Protein AF-A0A261KPP1-F1 (afdb_monomer_lite)

Radius of gyration: 19.98 Å; chains: 1; bounding box: 56×36×49 Å

Secondary structure (DSSP, 8-state):
-HHHHHHHHHHHHHHHHS--HHHHHHHHHHHHHSS-HHHHHHHHHHHHT--EEESSHHHHHHHHHHHHHHHHTT-SSGGGPPPPPP-TTTEEES-TTT-S----HHHHHTT--

Foldseek 3Di:
DVVQLVVVVVVLVCLVVDDDPVSVVVVVVCVVVAVDPSLVSLLCCLAPPAAEEEQDPVVLVVVLVVSQCVSVVRDPDPVRDDDDDDCDRRRDYDDPVVPPDPDPPVVVVVVVD

Sequence (113 aa):
MKSLISIYTAVIGTIKLNGDRRLKKWLKEKESSHPSLAYFVKKRIITDNLFGVDIMEEATEIAKLRLFLALVSSAQSEAELEPLPNIDFNIMMGNSLIGLIRVNEESFENVGE

Structure (mmCIF, N/CA/C/O backbone):
data_AF-A0A261KPP1-F1
#
_entry.id   AF-A0A261KPP1-F1
#
loop_
_atom_site.group_PDB
_atom_site.id
_atom_site.type_symbol
_atom_site.label_atom_id
_atom_site.label_alt_id
_atom_site.label_comp_id
_atom_site.label_asym_id
_atom_site.label_entity_id
_atom_site.label_seq_id
_atom_site.pdbx_PDB_ins_code
_atom_site.Cartn_x
_atom_site.Cartn_y
_atom_site.Cartn_z
_atom_site.occupancy
_atom_site.B_iso_or_equiv
_atom_site.auth_seq_id
_atom_site.auth_comp_id
_atom_site.auth_asym_id
_atom_site.auth_atom_id
_atom_site.pdbx_PDB_model_num
ATOM 1 N N . MET A 1 1 ? -2.658 2.777 -7.332 1.00 85.50 1 MET A N 1
ATOM 2 C CA . MET A 1 1 ? -2.915 3.234 -5.941 1.00 85.50 1 MET A CA 1
ATOM 3 C C . MET A 1 1 ? -4.361 3.682 -5.689 1.00 85.50 1 MET A C 1
ATOM 5 O O . MET A 1 1 ? -4.984 3.092 -4.819 1.00 85.50 1 MET A O 1
ATOM 9 N N . LYS A 1 2 ? -4.935 4.651 -6.432 1.00 91.06 2 LYS A N 1
ATOM 10 C CA . LYS A 1 2 ? -6.332 5.119 -6.220 1.00 91.06 2 LYS A CA 1
ATOM 11 C C . LYS A 1 2 ? -7.375 3.988 -6.189 1.00 91.06 2 LYS A C 1
ATOM 13 O O . LYS A 1 2 ? -8.205 3.959 -5.289 1.00 91.06 2 LYS A O 1
ATOM 18 N N . SER A 1 3 ? -7.285 3.032 -7.116 1.00 95.69 3 SER A N 1
ATOM 19 C CA . SER A 1 3 ? -8.206 1.886 -7.181 1.00 95.69 3 SER A CA 1
ATOM 20 C C . SER A 1 3 ? -8.156 1.025 -5.918 1.00 95.69 3 SER A C 1
ATOM 22 O O . SER A 1 3 ? -9.193 0.715 -5.347 1.00 95.69 3 SER A O 1
ATOM 24 N N . LEU A 1 4 ? -6.954 0.707 -5.423 1.00 96.12 4 LEU A N 1
ATOM 25 C CA . LEU A 1 4 ? -6.792 -0.055 -4.183 1.00 96.12 4 LEU A CA 1
ATOM 26 C C . LEU A 1 4 ? -7.345 0.719 -2.982 1.00 96.12 4 LEU A C 1
ATOM 28 O O . LEU A 1 4 ? -8.086 0.147 -2.196 1.00 96.12 4 LEU A O 1
ATOM 32 N N . ILE A 1 5 ? -7.085 2.028 -2.881 1.00 95.00 5 ILE A N 1
ATOM 33 C CA . ILE A 1 5 ? -7.669 2.864 -1.817 1.00 95.00 5 ILE A CA 1
ATOM 34 C C . ILE A 1 5 ? -9.202 2.786 -1.842 1.00 95.00 5 ILE A C 1
ATOM 36 O O . ILE A 1 5 ? -9.818 2.628 -0.790 1.00 95.00 5 ILE A O 1
ATOM 40 N N . SER A 1 6 ? -9.814 2.847 -3.029 1.00 96.12 6 SER A N 1
ATOM 41 C CA . SER A 1 6 ? -11.267 2.724 -3.180 1.00 96.12 6 SER A CA 1
ATOM 42 C C . SER A 1 6 ? -11.775 1.360 -2.706 1.00 96.12 6 SER A C 1
ATOM 44 O O . SER A 1 6 ? -12.741 1.318 -1.948 1.00 96.12 6 SER A O 1
ATOM 46 N N . ILE A 1 7 ? -11.089 0.270 -3.064 1.00 96.75 7 ILE A N 1
ATOM 47 C CA . ILE A 1 7 ? -11.438 -1.089 -2.624 1.00 96.75 7 ILE A CA 1
ATOM 48 C C . ILE A 1 7 ? -11.325 -1.215 -1.101 1.00 96.75 7 ILE A C 1
ATOM 50 O O . ILE A 1 7 ? -12.287 -1.622 -0.455 1.00 96.75 7 ILE A O 1
ATOM 54 N N . TYR A 1 8 ? -10.192 -0.825 -0.508 1.00 95.50 8 TYR A N 1
ATOM 55 C CA . TYR A 1 8 ? -10.004 -0.881 0.946 1.00 95.50 8 TYR A CA 1
ATOM 56 C C . TYR A 1 8 ? -11.056 -0.043 1.680 1.00 95.50 8 TYR A C 1
ATOM 58 O O . TYR A 1 8 ? -11.646 -0.514 2.650 1.00 95.50 8 TYR A O 1
ATOM 66 N N . THR A 1 9 ? -11.337 1.169 1.197 1.00 94.38 9 THR A N 1
ATOM 67 C CA . THR A 1 9 ? -12.362 2.050 1.780 1.00 94.38 9 THR A CA 1
ATOM 68 C C . THR A 1 9 ? -13.745 1.413 1.716 1.00 94.38 9 THR A C 1
ATOM 70 O O . THR A 1 9 ? -14.456 1.405 2.720 1.00 94.38 9 THR A O 1
ATOM 73 N N . ALA A 1 10 ? -14.114 0.841 0.567 1.00 95.25 10 ALA A N 1
ATOM 74 C CA . ALA A 1 10 ? -15.392 0.165 0.396 1.00 95.25 10 ALA A CA 1
ATOM 75 C C . ALA A 1 10 ? -15.515 -1.035 1.343 1.00 95.25 10 ALA A C 1
ATOM 77 O O . ALA A 1 10 ? -16.488 -1.121 2.085 1.00 95.25 10 ALA A O 1
ATOM 78 N N . VAL A 1 11 ? -14.500 -1.904 1.400 1.00 94.12 11 VAL A N 1
ATOM 79 C CA . VAL A 1 11 ? -14.488 -3.086 2.279 1.00 94.12 11 VAL A CA 1
ATOM 80 C C . VAL A 1 11 ? -14.579 -2.686 3.752 1.00 94.12 11 VAL A C 1
ATOM 82 O O . VAL A 1 11 ? -15.405 -3.228 4.485 1.00 94.12 11 VAL A O 1
ATOM 85 N N . ILE A 1 12 ? -13.784 -1.711 4.197 1.00 93.94 12 ILE A N 1
ATOM 86 C CA . ILE A 1 12 ? -13.828 -1.207 5.578 1.00 93.94 12 ILE A CA 1
ATOM 87 C C . ILE A 1 12 ? -15.203 -0.598 5.885 1.00 93.94 12 ILE A C 1
ATOM 89 O O . ILE A 1 12 ? -15.774 -0.876 6.941 1.00 93.94 12 ILE A O 1
ATOM 93 N N . GLY A 1 13 ? -15.762 0.190 4.962 1.00 93.31 13 GLY A N 1
ATOM 94 C CA . GLY A 1 13 ? -17.108 0.749 5.083 1.00 93.31 13 GLY A CA 1
ATOM 95 C C . GLY A 1 13 ? -18.169 -0.341 5.231 1.00 93.31 13 GLY A C 1
ATOM 96 O O . GLY A 1 13 ? -18.982 -0.298 6.155 1.00 93.31 13 GLY A O 1
ATOM 97 N N . THR A 1 14 ? -18.104 -1.377 4.397 1.00 94.19 14 THR A N 1
ATOM 98 C CA . THR A 1 14 ? -18.982 -2.547 4.477 1.00 94.19 14 THR A CA 1
ATOM 99 C C . THR A 1 14 ? -18.850 -3.275 5.818 1.00 94.19 14 THR A C 1
ATOM 101 O O . THR A 1 14 ? -19.868 -3.637 6.400 1.00 94.19 14 THR A O 1
ATOM 104 N N . ILE A 1 15 ? -17.640 -3.442 6.367 1.00 94.31 15 ILE A N 1
ATOM 105 C CA . ILE A 1 15 ? -17.435 -4.057 7.695 1.00 94.31 15 ILE A CA 1
ATOM 106 C C . ILE A 1 15 ? -18.108 -3.237 8.805 1.00 94.31 15 ILE A C 1
ATOM 108 O O . ILE A 1 15 ? -18.703 -3.810 9.720 1.00 94.31 15 ILE A O 1
ATOM 112 N N . LYS A 1 16 ? -18.040 -1.900 8.734 1.00 90.38 16 LYS A N 1
ATOM 113 C CA . LYS A 1 16 ? -18.676 -1.016 9.726 1.00 90.38 16 LYS A CA 1
ATOM 114 C C . LYS A 1 16 ? -20.204 -1.132 9.690 1.00 90.38 16 LYS A C 1
ATOM 116 O O . LYS A 1 16 ? -20.832 -1.192 10.750 1.00 90.38 16 LYS A O 1
ATOM 121 N N . LEU A 1 17 ? -20.779 -1.221 8.489 1.00 91.38 17 LEU A N 1
ATOM 122 C CA . LEU A 1 17 ? -22.226 -1.317 8.274 1.00 91.38 17 LEU A CA 1
ATOM 123 C C . LEU A 1 17 ? -22.790 -2.721 8.557 1.00 91.38 17 LEU A C 1
ATOM 125 O O . LEU A 1 17 ? -23.883 -2.841 9.105 1.00 91.38 17 LEU A O 1
ATOM 129 N N . ASN A 1 18 ? -22.046 -3.785 8.247 1.00 86.00 18 ASN A N 1
ATOM 130 C CA . ASN A 1 18 ? -22.519 -5.164 8.396 1.00 86.00 18 ASN A CA 1
ATOM 131 C C . ASN A 1 18 ? -22.443 -5.691 9.841 1.00 86.00 18 ASN A C 1
ATOM 133 O O . ASN A 1 18 ? -21.714 -5.187 10.692 1.00 86.00 18 ASN A O 1
ATOM 137 N N . GLY A 1 19 ? -23.211 -6.741 10.142 1.00 77.06 19 GLY A N 1
ATOM 138 C CA . GLY A 1 19 ? -23.330 -7.330 11.484 1.00 77.06 19 GLY A CA 1
ATOM 139 C C . GLY A 1 19 ? -22.241 -8.334 11.892 1.00 77.06 19 GLY A C 1
ATOM 140 O O . GLY A 1 19 ? -22.322 -8.874 12.994 1.00 77.06 19 GLY A O 1
ATOM 141 N N . ASP A 1 20 ? -21.239 -8.610 11.050 1.00 92.50 20 ASP A N 1
ATOM 142 C CA . ASP A 1 20 ? -20.236 -9.645 11.338 1.00 92.50 20 ASP A CA 1
ATOM 143 C C . ASP A 1 20 ? -19.331 -9.243 12.519 1.00 92.50 20 ASP A C 1
ATOM 145 O O . ASP A 1 20 ? -18.474 -8.356 12.429 1.00 92.50 20 ASP A O 1
ATOM 149 N N . ARG A 1 21 ? -19.516 -9.932 13.652 1.00 91.69 21 ARG A N 1
ATOM 150 C CA . ARG A 1 21 ? -18.784 -9.682 14.900 1.00 91.69 21 ARG A CA 1
ATOM 151 C C . ARG A 1 21 ? -17.279 -9.937 14.756 1.00 91.69 21 ARG A C 1
ATOM 153 O O . ARG A 1 21 ? -16.496 -9.236 15.396 1.00 91.69 21 ARG A O 1
ATOM 160 N N . ARG A 1 22 ? -16.861 -10.911 13.940 1.00 94.19 22 ARG A N 1
ATOM 161 C CA . ARG A 1 22 ? -15.445 -11.249 13.738 1.00 94.19 22 ARG A CA 1
ATOM 162 C C . ARG A 1 22 ? -14.741 -10.139 12.967 1.00 94.19 22 ARG A C 1
ATOM 164 O O . ARG A 1 22 ? -13.685 -9.686 13.404 1.00 94.19 22 ARG A O 1
ATOM 171 N N . LEU A 1 23 ? -15.339 -9.673 11.871 1.00 93.69 23 LEU A N 1
ATOM 172 C CA . LEU A 1 23 ? -14.766 -8.594 11.060 1.00 93.69 23 LEU A CA 1
ATOM 173 C C . LEU A 1 23 ? -14.733 -7.266 11.822 1.00 93.69 23 LEU A C 1
ATOM 175 O O . LEU A 1 23 ? -13.733 -6.554 11.767 1.00 93.69 23 LEU A O 1
ATOM 179 N N . LYS A 1 24 ? -15.775 -6.966 12.607 1.00 93.50 24 LYS A N 1
ATOM 180 C CA . LYS A 1 24 ? -15.790 -5.789 13.489 1.00 93.50 24 LYS A CA 1
ATOM 181 C C . LYS A 1 24 ? -14.710 -5.842 14.563 1.00 93.50 24 LYS A C 1
ATOM 183 O O . LYS A 1 24 ? -14.060 -4.831 14.813 1.00 93.50 24 LYS A O 1
ATOM 188 N N . LYS A 1 25 ? -14.495 -7.009 15.181 1.00 94.56 25 LYS A N 1
ATOM 189 C CA . LYS A 1 25 ? -13.413 -7.200 16.154 1.00 94.56 25 LYS A CA 1
ATOM 190 C C . LYS A 1 25 ? -12.048 -6.965 15.503 1.00 94.56 25 LYS A C 1
ATOM 192 O O . LYS A 1 25 ? -11.274 -6.170 16.021 1.00 94.56 25 LYS A O 1
ATOM 197 N N . TRP A 1 26 ? -11.804 -7.579 14.345 1.00 93.25 26 TRP A N 1
ATOM 198 C CA . TRP A 1 26 ? -10.563 -7.394 13.590 1.00 93.25 26 TRP A CA 1
ATOM 199 C C . TRP A 1 26 ? -10.323 -5.926 13.212 1.00 93.25 26 TRP A C 1
ATOM 201 O O . TRP A 1 26 ? -9.222 -5.412 13.392 1.00 93.25 26 TRP A O 1
ATOM 211 N N . LEU A 1 27 ? -11.356 -5.222 12.737 1.00 93.50 27 LEU A N 1
ATOM 212 C CA . LEU A 1 27 ? -11.234 -3.810 12.375 1.00 93.50 27 LEU A CA 1
ATOM 213 C C . LEU A 1 27 ? -10.916 -2.944 13.598 1.00 93.50 27 LEU A C 1
ATOM 215 O O . LEU A 1 27 ? -10.023 -2.108 13.527 1.00 93.50 27 LEU A O 1
ATOM 219 N N . LYS A 1 28 ? -11.590 -3.186 14.728 1.00 92.62 28 LYS A N 1
ATOM 220 C CA . LYS A 1 28 ? -11.334 -2.464 15.980 1.00 92.62 28 LYS A CA 1
ATOM 221 C C . LYS A 1 28 ? -9.912 -2.693 16.493 1.00 92.62 28 LYS A C 1
ATOM 223 O O . LYS A 1 28 ? -9.288 -1.758 16.985 1.00 92.62 28 LYS A O 1
ATOM 228 N N . GLU A 1 29 ? -9.390 -3.913 16.366 1.00 93.56 29 GLU A N 1
ATOM 229 C CA . GLU A 1 29 ? -7.989 -4.216 16.678 1.00 93.56 29 GLU A CA 1
ATOM 230 C C . GLU A 1 29 ? -7.048 -3.383 15.798 1.00 93.56 29 GLU A C 1
ATOM 232 O O . GLU A 1 29 ? -6.151 -2.733 16.324 1.00 93.56 29 GLU A O 1
ATOM 237 N N . LYS A 1 30 ? -7.296 -3.304 14.483 1.00 91.81 30 LYS A N 1
ATOM 238 C CA . LYS A 1 30 ? -6.483 -2.477 13.574 1.00 91.81 30 LYS A CA 1
ATOM 239 C C . LYS A 1 30 ? -6.580 -0.980 13.853 1.00 91.81 30 LYS A C 1
ATOM 241 O O . LYS A 1 30 ? -5.549 -0.320 13.858 1.00 91.81 30 LYS A O 1
ATOM 246 N N . GLU A 1 31 ? -7.770 -0.460 14.135 1.00 91.12 31 GLU A N 1
ATOM 247 C CA . GLU A 1 31 ? -7.959 0.942 14.534 1.00 91.12 31 GLU A CA 1
ATOM 248 C C . GLU A 1 31 ? -7.283 1.262 15.878 1.00 91.12 31 GLU A C 1
ATOM 250 O O . GLU A 1 31 ? -6.875 2.395 16.093 1.00 91.12 31 GLU A O 1
ATOM 255 N N . SER A 1 32 ? -7.130 0.276 16.770 1.00 90.31 32 SER A N 1
ATOM 256 C CA . SER A 1 32 ? -6.452 0.463 18.063 1.00 90.31 32 SER A CA 1
ATOM 257 C C . SER A 1 32 ? -4.929 0.321 17.968 1.00 90.31 32 SER A C 1
ATOM 259 O O . SER A 1 32 ? -4.209 0.917 18.761 1.00 90.31 32 SER A O 1
ATOM 261 N N . SER A 1 33 ? -4.425 -0.500 17.039 1.00 88.69 33 SER A N 1
ATOM 262 C CA . SER A 1 33 ? -2.986 -0.751 16.865 1.00 88.69 33 SER A CA 1
ATOM 263 C C . SER A 1 33 ? -2.275 0.269 15.978 1.00 88.69 33 SER A C 1
ATOM 265 O O . SER A 1 33 ? -1.048 0.315 16.004 1.00 88.69 33 SER A O 1
ATOM 267 N N . HIS A 1 34 ? -3.011 1.050 15.185 1.00 87.00 34 HIS A N 1
ATOM 268 C CA . HIS A 1 34 ? -2.439 2.026 14.261 1.00 87.00 34 HIS A CA 1
ATOM 269 C C . HIS A 1 34 ? -3.010 3.421 14.533 1.00 87.00 34 HIS A C 1
ATOM 271 O O . HIS A 1 34 ? -4.232 3.562 14.549 1.00 87.00 34 HIS A O 1
ATOM 277 N N . PRO A 1 35 ? -2.165 4.460 14.671 1.00 85.06 35 PRO A N 1
ATOM 278 C CA . PRO A 1 35 ? -2.627 5.829 14.917 1.00 85.06 35 PRO A CA 1
ATOM 279 C C . PRO A 1 35 ? -3.589 6.351 13.842 1.00 85.06 35 PRO A C 1
ATOM 281 O O . PRO A 1 35 ? -4.532 7.080 14.137 1.00 85.06 35 PRO A O 1
ATOM 284 N N . SER A 1 36 ? -3.367 5.951 12.586 1.00 90.69 36 SER A N 1
ATOM 285 C CA . SER A 1 36 ? -4.198 6.329 11.448 1.00 90.69 36 SER A CA 1
ATOM 286 C C . SER A 1 36 ? -4.485 5.121 10.568 1.00 90.69 36 SER A C 1
ATOM 288 O O . SER A 1 36 ? -3.591 4.530 9.956 1.00 90.69 36 SER A O 1
ATOM 290 N N . LEU A 1 37 ? -5.769 4.7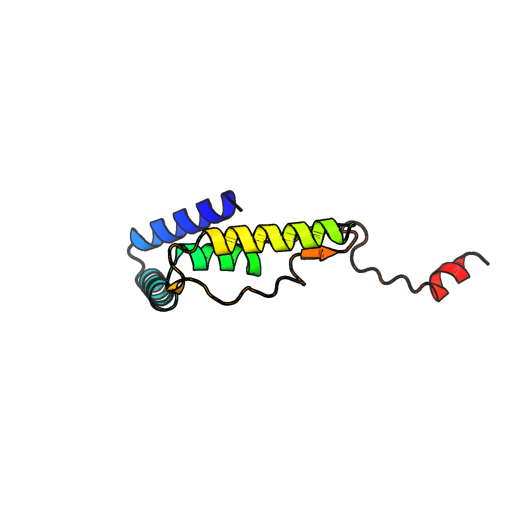69 10.454 1.00 90.56 37 LEU A N 1
ATOM 291 C CA . LEU A 1 37 ? -6.212 3.684 9.579 1.00 90.56 37 LEU A CA 1
ATOM 292 C C . LEU A 1 37 ? -5.907 3.992 8.104 1.00 90.56 37 LEU A C 1
ATOM 294 O O . LEU A 1 37 ? -5.573 3.090 7.339 1.00 90.56 37 LEU A O 1
ATOM 298 N N . ALA A 1 38 ? -5.997 5.262 7.702 1.00 90.62 38 ALA A N 1
ATOM 299 C CA . ALA A 1 38 ? -5.689 5.688 6.340 1.00 90.62 38 ALA A CA 1
ATOM 300 C C . ALA A 1 38 ? -4.198 5.512 6.018 1.00 90.62 38 ALA A C 1
ATOM 302 O O . ALA A 1 38 ? -3.858 4.995 4.948 1.00 90.62 38 ALA A O 1
ATOM 303 N N . TYR A 1 39 ? -3.325 5.886 6.959 1.00 94.00 39 TYR A N 1
ATOM 304 C CA . TYR A 1 39 ? -1.886 5.663 6.851 1.00 94.00 39 TYR A CA 1
ATOM 305 C C . TYR A 1 39 ? -1.573 4.164 6.767 1.00 94.00 39 TYR A C 1
ATOM 307 O O . TYR A 1 39 ? -0.897 3.720 5.838 1.00 94.00 39 TYR A O 1
ATOM 315 N N . PHE A 1 40 ? -2.156 3.364 7.666 1.00 93.31 40 PHE A N 1
ATOM 316 C CA . PHE A 1 40 ? -2.016 1.907 7.669 1.00 93.31 40 PHE A CA 1
ATOM 317 C C . PHE A 1 40 ? -2.421 1.277 6.329 1.00 93.31 40 PHE A C 1
ATOM 319 O O . PHE A 1 40 ? -1.673 0.474 5.772 1.00 93.31 40 PHE A O 1
ATOM 326 N N . VAL A 1 41 ? -3.574 1.662 5.770 1.00 94.38 41 VAL A N 1
ATOM 327 C CA . VAL A 1 41 ? -4.037 1.148 4.471 1.00 94.38 41 VAL A CA 1
ATOM 328 C C . VAL A 1 41 ? -3.067 1.522 3.351 1.00 94.38 41 VAL A C 1
ATOM 330 O O . VAL A 1 41 ? -2.741 0.674 2.522 1.00 94.38 41 VAL A O 1
ATOM 333 N N . LYS A 1 42 ? -2.570 2.764 3.310 1.00 95.25 42 LYS A N 1
ATOM 334 C CA . LYS A 1 42 ? -1.576 3.165 2.303 1.00 95.25 42 LYS A CA 1
ATOM 335 C C . LYS A 1 42 ? -0.271 2.388 2.448 1.00 95.25 42 LYS A C 1
ATOM 337 O O . LYS A 1 42 ? 0.248 1.918 1.438 1.00 95.25 42 LYS A O 1
ATOM 342 N N . LYS A 1 43 ? 0.218 2.200 3.676 1.00 95.06 43 LYS A N 1
ATOM 343 C CA . LYS A 1 43 ? 1.405 1.384 3.958 1.00 95.06 43 LYS A CA 1
ATOM 344 C C . LYS A 1 43 ? 1.210 -0.044 3.452 1.00 95.06 43 LYS A C 1
ATOM 346 O O . LYS A 1 43 ? 2.030 -0.518 2.678 1.00 95.06 43 LYS A O 1
ATOM 351 N N . ARG A 1 44 ? 0.073 -0.667 3.780 1.00 95.12 44 ARG A N 1
ATOM 352 C CA . ARG A 1 44 ? -0.320 -2.007 3.312 1.00 95.12 44 ARG A CA 1
ATOM 353 C C . ARG A 1 44 ? -0.337 -2.111 1.786 1.00 95.12 44 ARG A C 1
ATOM 355 O O . ARG A 1 44 ? 0.158 -3.082 1.231 1.00 95.12 44 ARG A O 1
ATOM 362 N N . ILE A 1 45 ? -0.888 -1.109 1.099 1.00 96.56 45 I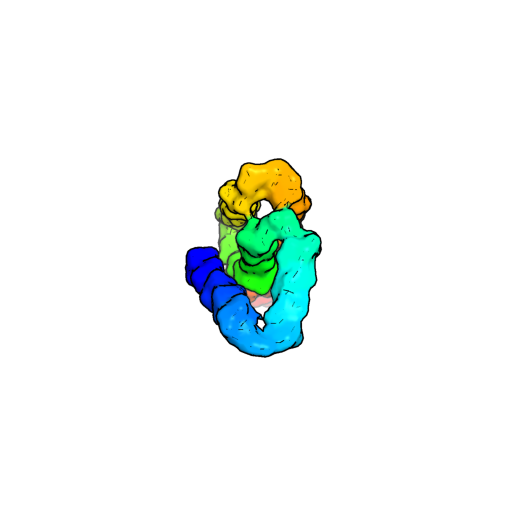LE A N 1
ATOM 363 C CA . ILE A 1 45 ? -0.902 -1.071 -0.369 1.00 96.56 45 ILE A CA 1
ATOM 364 C C . ILE A 1 45 ? 0.528 -1.074 -0.917 1.00 96.56 45 ILE A C 1
ATOM 366 O O . ILE A 1 45 ? 0.826 -1.827 -1.841 1.00 96.56 45 ILE A O 1
ATOM 370 N N . ILE A 1 46 ? 1.398 -0.238 -0.353 1.00 96.69 46 ILE A N 1
ATOM 371 C CA . ILE A 1 46 ? 2.784 -0.089 -0.800 1.00 96.69 46 ILE A CA 1
ATOM 372 C C . ILE A 1 46 ? 3.594 -1.370 -0.558 1.00 96.69 46 ILE A C 1
ATOM 374 O O . ILE A 1 46 ? 4.352 -1.755 -1.439 1.00 96.69 46 ILE A O 1
ATOM 378 N N . THR A 1 47 ? 3.415 -2.043 0.582 1.00 95.81 47 THR A N 1
ATOM 379 C CA . THR A 1 47 ? 4.220 -3.222 0.950 1.00 95.81 47 THR A CA 1
ATOM 380 C C . THR A 1 47 ? 3.687 -4.539 0.402 1.00 95.81 47 THR A C 1
ATOM 382 O O . THR A 1 47 ? 4.471 -5.417 0.059 1.00 95.81 47 THR A O 1
ATOM 385 N N . ASP A 1 48 ? 2.365 -4.698 0.305 1.00 96.12 48 ASP A N 1
ATOM 386 C CA . ASP A 1 48 ? 1.757 -6.018 0.084 1.00 96.12 48 ASP A CA 1
ATOM 387 C C . ASP A 1 48 ? 1.041 -6.126 -1.268 1.00 96.12 48 ASP A C 1
ATOM 389 O O . ASP A 1 48 ? 0.586 -7.206 -1.649 1.00 96.12 48 ASP A O 1
ATOM 393 N N . ASN A 1 49 ? 0.850 -5.014 -1.984 1.00 96.62 49 ASN A N 1
ATOM 394 C CA . ASN A 1 49 ? 0.044 -5.003 -3.209 1.00 96.62 49 ASN A CA 1
ATOM 395 C C . ASN A 1 49 ? 0.751 -4.395 -4.418 1.00 96.62 49 ASN A C 1
ATOM 397 O O . ASN A 1 49 ? 0.421 -4.761 -5.545 1.00 96.62 49 ASN A O 1
ATOM 401 N N . LEU A 1 50 ? 1.672 -3.455 -4.215 1.00 96.50 50 LEU A N 1
ATOM 402 C CA . LEU A 1 50 ? 2.408 -2.841 -5.311 1.00 96.50 50 LEU A CA 1
ATOM 403 C C . LEU A 1 50 ? 3.713 -3.591 -5.554 1.00 96.50 50 LEU A C 1
ATOM 405 O O . LEU A 1 50 ? 4.539 -3.726 -4.656 1.00 96.50 50 LEU A O 1
ATOM 409 N N . PHE A 1 51 ? 3.871 -4.042 -6.794 1.00 95.69 51 PHE A N 1
ATOM 410 C CA . PHE A 1 51 ? 5.080 -4.658 -7.318 1.00 95.69 51 PHE A CA 1
ATOM 411 C C . PHE A 1 51 ? 5.362 -4.052 -8.689 1.00 95.69 51 PHE A C 1
ATOM 413 O O . PHE A 1 51 ? 4.430 -3.782 -9.452 1.00 95.69 51 PHE A O 1
ATOM 420 N N . GLY A 1 52 ? 6.629 -3.806 -8.985 1.00 94.69 52 GLY A N 1
ATOM 421 C CA . GLY A 1 52 ? 7.050 -3.151 -10.210 1.00 94.69 52 GLY A CA 1
ATOM 422 C C . GLY A 1 52 ? 8.504 -3.449 -10.523 1.00 94.69 52 GLY A C 1
ATOM 423 O O . GLY A 1 52 ? 9.337 -3.583 -9.630 1.00 94.69 52 GLY A O 1
ATOM 424 N N . VAL A 1 53 ? 8.791 -3.550 -11.812 1.00 95.19 53 VAL A N 1
ATOM 425 C CA . VAL A 1 53 ? 10.139 -3.733 -12.333 1.00 95.19 53 VAL A CA 1
ATOM 426 C C . VAL A 1 53 ? 10.347 -2.706 -13.436 1.00 95.19 53 VAL A C 1
ATOM 428 O O . VAL A 1 53 ? 9.451 -2.509 -14.257 1.00 95.19 53 VAL A O 1
ATOM 431 N N . ASP A 1 54 ? 11.503 -2.052 -13.434 1.00 95.94 54 ASP A N 1
ATOM 432 C CA . ASP A 1 54 ? 11.917 -1.124 -14.488 1.00 95.94 54 ASP A CA 1
ATOM 433 C C . ASP A 1 54 ? 13.354 -1.439 -14.916 1.00 95.94 54 ASP A C 1
ATOM 435 O O . ASP A 1 54 ? 14.160 -1.884 -14.101 1.00 95.94 54 ASP A O 1
ATOM 439 N N . ILE A 1 55 ? 13.680 -1.233 -16.192 1.00 94.25 55 ILE A N 1
ATOM 440 C CA . ILE A 1 55 ? 15.023 -1.504 -16.723 1.00 94.25 55 ILE A CA 1
ATOM 441 C C . ILE A 1 55 ? 16.026 -0.466 -16.204 1.00 94.25 55 ILE A C 1
ATOM 443 O O . ILE A 1 55 ? 17.198 -0.791 -16.037 1.00 94.25 55 ILE A O 1
ATOM 447 N N . MET A 1 56 ? 15.578 0.763 -15.940 1.00 96.06 56 MET A N 1
ATOM 448 C CA . MET A 1 56 ? 16.435 1.852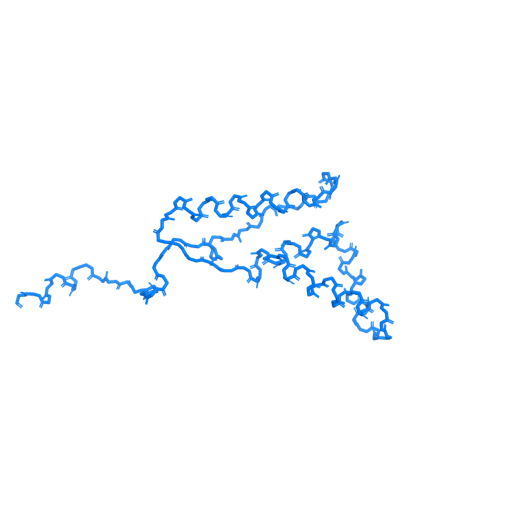 -15.472 1.00 96.06 56 MET A CA 1
ATOM 449 C C . MET A 1 56 ? 16.430 1.941 -13.945 1.00 96.06 56 MET A C 1
ATOM 451 O O . MET A 1 56 ? 15.376 2.140 -13.335 1.00 96.06 56 MET A O 1
ATOM 455 N N . GLU A 1 57 ? 17.607 1.867 -13.321 1.00 95.56 57 GLU A N 1
ATOM 456 C CA . GLU A 1 57 ? 17.761 1.959 -11.863 1.00 95.56 57 GLU A CA 1
ATOM 457 C C . GLU A 1 57 ? 17.148 3.252 -11.310 1.00 95.56 57 GLU A C 1
ATOM 459 O O . GLU A 1 57 ? 16.370 3.230 -10.354 1.00 95.56 57 GLU A O 1
ATOM 464 N N . GLU A 1 58 ? 17.393 4.383 -11.967 1.00 97.75 58 GLU A N 1
ATOM 465 C CA . GLU A 1 58 ? 16.919 5.692 -11.525 1.00 97.75 58 GLU A CA 1
ATOM 466 C C . GLU A 1 58 ? 15.389 5.772 -11.522 1.00 97.75 58 GLU A C 1
ATOM 468 O O . GLU A 1 58 ? 14.794 6.415 -10.653 1.00 97.75 58 GLU A O 1
ATOM 473 N N . ALA A 1 59 ? 14.726 5.093 -12.463 1.00 97.88 59 ALA A N 1
ATOM 474 C CA . ALA A 1 59 ? 13.270 5.031 -12.501 1.00 97.88 59 ALA A CA 1
ATOM 475 C C . ALA A 1 59 ? 12.716 4.279 -11.281 1.00 97.88 59 ALA A C 1
ATOM 477 O O . ALA A 1 59 ? 11.714 4.709 -10.696 1.00 97.88 59 ALA A O 1
ATOM 478 N N . THR A 1 60 ? 13.395 3.210 -10.853 1.00 97.44 60 THR A N 1
ATOM 479 C CA . THR A 1 60 ? 13.022 2.447 -9.653 1.00 97.44 60 THR A CA 1
ATOM 480 C C . THR A 1 60 ? 13.191 3.275 -8.384 1.00 97.44 60 THR A C 1
ATOM 482 O O . THR A 1 60 ? 12.267 3.332 -7.571 1.00 97.44 60 THR A O 1
ATOM 485 N N . GLU A 1 61 ? 14.290 4.018 -8.254 1.00 97.75 61 GLU A N 1
ATOM 486 C CA . GLU A 1 61 ? 14.546 4.876 -7.093 1.00 97.75 61 GLU A CA 1
ATOM 487 C C . GLU A 1 61 ? 13.563 6.053 -7.021 1.00 97.75 61 GLU A C 1
ATOM 489 O O . GLU A 1 61 ? 12.987 6.342 -5.966 1.00 97.75 61 GLU A O 1
ATOM 494 N N . ILE A 1 62 ? 13.252 6.679 -8.162 1.00 98.12 62 ILE A N 1
ATOM 495 C CA . ILE A 1 62 ? 12.207 7.709 -8.237 1.00 98.12 62 ILE A CA 1
ATOM 496 C C . ILE A 1 62 ? 10.840 7.123 -7.852 1.00 98.12 62 ILE A C 1
ATOM 498 O O . ILE A 1 62 ? 10.049 7.786 -7.172 1.00 98.12 62 ILE A O 1
ATOM 502 N N . ALA A 1 63 ? 10.527 5.895 -8.275 1.00 97.88 63 ALA A N 1
ATOM 503 C CA . ALA A 1 63 ? 9.283 5.230 -7.904 1.00 97.88 63 ALA A CA 1
ATOM 504 C C . ALA A 1 63 ? 9.216 4.959 -6.392 1.00 97.88 63 ALA A C 1
ATOM 506 O O . ALA A 1 63 ? 8.209 5.316 -5.772 1.00 97.88 63 ALA A O 1
ATOM 507 N N . LYS A 1 64 ? 10.283 4.422 -5.781 1.00 97.69 64 LYS A N 1
ATOM 508 C CA . LYS A 1 64 ? 10.376 4.222 -4.324 1.00 97.69 64 LYS A CA 1
ATOM 509 C C . LYS A 1 64 ? 10.166 5.538 -3.570 1.00 97.69 64 LYS A C 1
ATOM 511 O O . LYS A 1 64 ? 9.289 5.615 -2.708 1.00 97.69 64 LYS A O 1
ATOM 516 N N . LEU A 1 65 ? 10.862 6.610 -3.965 1.00 97.50 65 LEU A N 1
ATOM 517 C CA . LEU A 1 65 ? 10.710 7.937 -3.358 1.00 97.50 65 LEU A CA 1
ATOM 518 C C . LEU A 1 65 ? 9.271 8.460 -3.464 1.00 97.50 65 LEU A C 1
ATOM 520 O O . LEU A 1 65 ? 8.715 8.961 -2.485 1.00 97.50 65 LEU A O 1
ATOM 524 N N . ARG A 1 66 ? 8.628 8.318 -4.629 1.00 97.38 66 ARG A N 1
ATOM 525 C CA . ARG A 1 66 ? 7.225 8.724 -4.817 1.00 97.38 66 ARG A CA 1
ATOM 526 C C . ARG A 1 66 ? 6.276 7.959 -3.899 1.00 97.38 66 ARG A C 1
ATOM 528 O O . ARG A 1 66 ? 5.348 8.565 -3.363 1.00 97.38 66 ARG A O 1
ATOM 535 N N . LEU A 1 67 ? 6.493 6.657 -3.706 1.00 96.94 67 LEU A N 1
ATOM 536 C CA . LEU A 1 67 ? 5.692 5.849 -2.784 1.00 96.94 67 LEU A CA 1
ATOM 537 C C . LEU A 1 67 ? 5.897 6.301 -1.332 1.00 96.94 67 LEU A C 1
ATOM 539 O O . LEU A 1 67 ? 4.912 6.479 -0.614 1.00 96.94 67 LEU A O 1
ATOM 543 N N . PHE A 1 68 ? 7.137 6.580 -0.922 1.00 96.31 68 PHE A N 1
ATOM 544 C CA . PHE A 1 68 ? 7.429 7.105 0.414 1.00 96.31 68 PHE A CA 1
ATOM 545 C C . PHE A 1 68 ? 6.789 8.475 0.653 1.00 96.31 68 PHE A C 1
ATOM 547 O O . PHE A 1 68 ? 6.102 8.658 1.656 1.00 96.31 68 PHE A O 1
ATOM 554 N N . LEU A 1 69 ? 6.906 9.416 -0.287 1.00 95.88 69 LEU A N 1
ATOM 555 C CA . LEU A 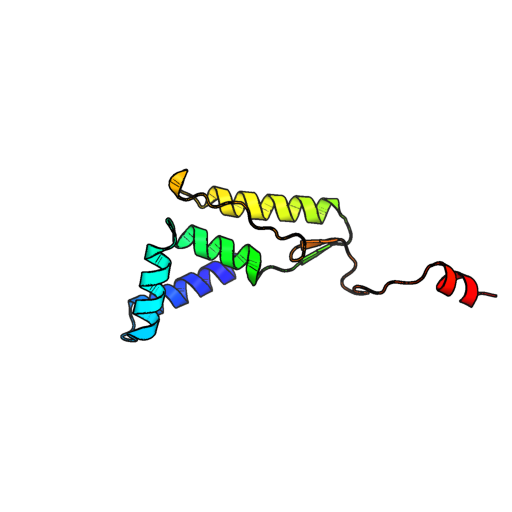1 69 ? 6.261 10.730 -0.177 1.00 95.88 69 LEU A CA 1
ATOM 556 C C . LEU A 1 69 ? 4.729 10.621 -0.154 1.00 95.88 69 LEU A C 1
ATOM 558 O O . LEU A 1 69 ? 4.064 11.338 0.595 1.00 95.88 69 LEU A O 1
ATOM 562 N N . ALA A 1 70 ? 4.142 9.700 -0.923 1.00 94.19 70 ALA A N 1
ATOM 563 C CA . ALA A 1 70 ? 2.701 9.444 -0.903 1.00 94.19 70 ALA A CA 1
ATOM 564 C C . ALA A 1 70 ? 2.204 8.855 0.434 1.00 94.19 70 ALA A C 1
ATOM 566 O O . ALA A 1 70 ? 1.045 9.081 0.814 1.00 94.19 70 ALA A O 1
ATOM 567 N N . LEU A 1 71 ? 3.063 8.102 1.131 1.00 94.94 71 LEU A N 1
ATOM 568 C CA . LEU A 1 71 ? 2.806 7.580 2.471 1.00 94.94 71 LEU A CA 1
ATOM 569 C C . LEU A 1 71 ? 2.953 8.680 3.529 1.00 94.94 71 LEU A C 1
ATOM 571 O O . LEU A 1 71 ? 2.023 8.905 4.299 1.00 94.94 71 LEU A O 1
ATOM 575 N N . VAL A 1 72 ? 4.068 9.412 3.528 1.00 93.56 72 VAL A N 1
ATOM 576 C CA . VAL A 1 72 ? 4.336 10.495 4.491 1.00 93.56 72 VAL A CA 1
ATOM 577 C C . VAL A 1 72 ? 3.283 11.599 4.387 1.00 93.56 72 VAL A C 1
ATOM 579 O O . VAL A 1 72 ? 2.724 12.000 5.399 1.00 93.56 72 VAL A O 1
ATOM 582 N N . SER A 1 73 ? 2.902 12.006 3.171 1.00 92.69 73 SER A N 1
ATOM 583 C CA . SER A 1 73 ? 1.835 13.001 2.941 1.00 92.69 73 SER A CA 1
ATOM 584 C C . SER A 1 73 ? 0.439 12.566 3.408 1.00 92.69 73 SER A C 1
ATOM 586 O O . SER A 1 73 ? -0.510 13.341 3.315 1.00 92.69 73 SER A O 1
ATOM 588 N N . SER A 1 74 ? 0.276 11.320 3.861 1.00 90.44 74 SER A N 1
ATOM 589 C CA . SER A 1 74 ? -0.989 10.817 4.395 1.00 90.44 74 SER A CA 1
ATOM 590 C C . SER A 1 74 ? -1.131 10.924 5.906 1.00 90.44 74 SER A C 1
ATOM 592 O O . SER A 1 74 ? -2.253 10.807 6.393 1.00 90.44 74 SER A O 1
ATOM 594 N N . ALA A 1 75 ? -0.025 11.139 6.619 1.00 92.06 75 ALA A N 1
ATOM 595 C CA . ALA A 1 75 ? -0.045 11.401 8.048 1.00 92.06 75 ALA A CA 1
ATOM 596 C C . ALA A 1 75 ? -0.523 12.838 8.295 1.00 92.06 75 ALA A C 1
ATOM 598 O O . ALA A 1 75 ? -0.040 13.771 7.650 1.00 92.06 75 ALA A O 1
ATOM 599 N N . GLN A 1 76 ? -1.474 13.024 9.212 1.00 89.06 76 GLN A N 1
ATOM 600 C CA . GLN A 1 76 ? -1.932 14.364 9.611 1.00 89.06 76 GLN A CA 1
ATOM 601 C C . GLN A 1 76 ? -1.092 14.952 10.748 1.00 89.06 76 GLN A C 1
ATOM 603 O O . GLN A 1 76 ? -1.094 16.164 10.963 1.00 89.06 76 GLN A O 1
ATOM 608 N N . SER A 1 77 ? -0.365 14.098 11.464 1.00 90.62 77 SER A N 1
ATOM 609 C CA . SER A 1 77 ? 0.489 14.459 12.587 1.00 90.62 77 SER A CA 1
ATOM 610 C C . SER A 1 77 ? 1.746 13.591 12.621 1.00 90.62 77 SER A C 1
ATOM 612 O O . SER A 1 77 ? 1.776 12.489 12.073 1.00 90.62 77 SER A O 1
ATOM 614 N N . GLU A 1 78 ? 2.790 14.069 13.297 1.00 86.94 78 GLU A N 1
ATOM 615 C CA . GLU A 1 78 ? 4.041 13.317 13.473 1.00 86.94 78 GLU A CA 1
ATOM 616 C C . GLU A 1 78 ? 3.821 11.994 14.226 1.00 86.94 78 GLU A C 1
ATOM 618 O O . GLU A 1 78 ? 4.462 10.994 13.922 1.00 86.94 78 GLU A O 1
ATOM 623 N N . ALA A 1 79 ? 2.843 11.951 15.137 1.00 88.06 79 ALA A N 1
ATOM 624 C CA . ALA A 1 79 ? 2.481 10.751 15.893 1.00 88.06 79 ALA A CA 1
ATOM 625 C C . ALA A 1 79 ? 1.897 9.620 15.023 1.00 88.06 79 ALA A C 1
ATOM 627 O O . ALA A 1 79 ? 1.839 8.474 15.466 1.00 88.06 79 ALA A O 1
ATOM 628 N N . GLU A 1 80 ? 1.454 9.924 13.800 1.00 88.69 80 GLU A N 1
ATOM 629 C CA . GLU A 1 80 ? 0.975 8.923 12.841 1.00 88.69 80 GLU A CA 1
ATOM 630 C C . GLU A 1 80 ? 2.088 8.320 11.984 1.00 88.69 80 GLU A C 1
ATOM 632 O O . GLU A 1 80 ? 1.845 7.340 11.277 1.00 88.69 80 GLU A O 1
ATOM 637 N N . LEU A 1 81 ? 3.293 8.894 12.016 1.00 88.25 81 LEU A N 1
ATOM 638 C CA . LEU A 1 81 ? 4.406 8.401 11.223 1.00 88.25 81 LEU A CA 1
ATOM 639 C C . LEU A 1 81 ? 4.944 7.105 11.823 1.00 88.25 81 LEU A C 1
ATOM 641 O O . LEU A 1 81 ? 5.435 7.055 12.948 1.00 88.25 81 LEU A O 1
ATOM 645 N N . GLU A 1 82 ? 4.896 6.048 11.023 1.00 86.12 82 GLU A N 1
ATOM 646 C CA . GLU A 1 82 ? 5.621 4.815 11.296 1.00 86.12 8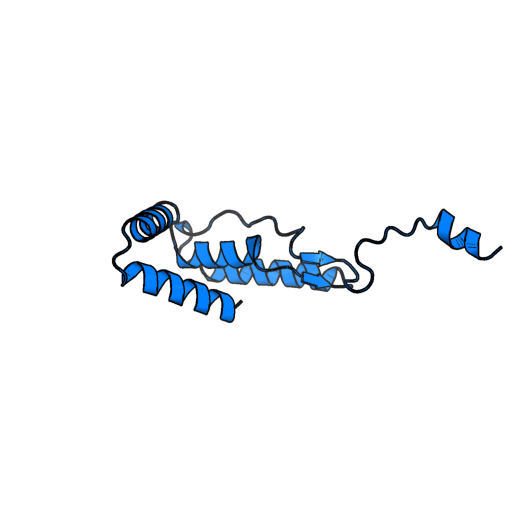2 GLU A CA 1
ATOM 647 C C . GLU A 1 82 ? 6.941 4.805 10.499 1.00 86.12 82 GLU A C 1
ATOM 649 O O . GLU A 1 82 ? 7.065 5.521 9.498 1.00 86.12 82 GLU A O 1
ATOM 654 N N . PRO A 1 83 ? 7.924 3.964 10.875 1.00 88.25 83 PRO A N 1
ATOM 655 C CA . PRO A 1 83 ? 9.129 3.777 10.075 1.00 88.25 83 PRO A CA 1
ATOM 656 C C . PRO A 1 83 ? 8.801 3.412 8.624 1.00 88.25 83 PRO A C 1
ATOM 658 O O . PRO A 1 83 ? 7.866 2.636 8.360 1.00 88.25 83 PRO A O 1
ATOM 661 N N . LEU A 1 84 ? 9.590 3.966 7.696 1.00 91.56 84 LEU A N 1
ATOM 662 C CA . LEU A 1 84 ? 9.451 3.686 6.270 1.00 91.56 84 LEU A CA 1
ATOM 663 C C . LEU A 1 84 ? 9.627 2.182 6.013 1.00 91.56 84 LEU A C 1
ATOM 665 O O . LEU A 1 84 ? 10.539 1.564 6.567 1.00 91.56 84 LEU A O 1
ATOM 669 N N . PRO A 1 85 ? 8.751 1.571 5.200 1.00 93.19 85 PRO A N 1
ATOM 670 C CA . PRO A 1 85 ? 8.867 0.158 4.890 1.00 93.19 85 PRO A CA 1
ATOM 671 C C . PRO A 1 85 ? 10.058 -0.110 3.964 1.00 93.19 85 PRO A C 1
ATOM 673 O O . PRO A 1 85 ? 10.352 0.692 3.079 1.00 93.19 85 PRO A O 1
ATOM 676 N N . ASN A 1 86 ? 10.683 -1.279 4.113 1.00 94.06 86 ASN A N 1
ATOM 677 C CA . ASN A 1 86 ? 11.573 -1.802 3.082 1.00 94.06 86 ASN A CA 1
ATOM 678 C C . ASN A 1 86 ? 10.715 -2.331 1.918 1.00 94.06 86 ASN A C 1
ATOM 680 O O . ASN A 1 86 ? 9.867 -3.197 2.129 1.00 94.06 86 ASN A O 1
ATOM 684 N N . ILE A 1 87 ? 10.931 -1.787 0.717 1.00 96.25 87 ILE A N 1
ATOM 685 C CA . ILE A 1 87 ? 10.231 -2.161 -0.522 1.00 96.25 87 ILE A CA 1
ATOM 686 C C . ILE A 1 87 ? 11.200 -2.536 -1.650 1.00 96.25 87 ILE A C 1
ATOM 688 O O . ILE A 1 87 ? 10.817 -2.523 -2.819 1.00 96.25 87 ILE A O 1
ATOM 692 N N . ASP A 1 88 ? 12.448 -2.880 -1.320 1.00 92.81 88 ASP A N 1
ATOM 693 C CA . ASP A 1 88 ? 13.484 -3.183 -2.316 1.00 92.81 88 ASP A CA 1
ATOM 694 C C . ASP A 1 88 ? 13.140 -4.405 -3.169 1.00 92.81 88 ASP A C 1
ATOM 696 O O . ASP A 1 88 ? 13.525 -4.469 -4.329 1.00 92.81 88 ASP A O 1
ATOM 700 N N . PHE A 1 89 ? 12.362 -5.347 -2.629 1.00 91.50 89 PHE A N 1
ATOM 701 C CA . PHE A 1 89 ? 11.850 -6.499 -3.381 1.00 91.50 89 PHE A CA 1
ATOM 702 C C . PHE A 1 89 ? 10.518 -6.231 -4.090 1.00 91.50 89 PHE A C 1
ATOM 704 O O . PHE A 1 89 ? 10.104 -7.009 -4.946 1.00 91.50 89 PHE A O 1
ATOM 711 N N . ASN A 1 90 ? 9.824 -5.152 -3.735 1.00 95.50 90 ASN A N 1
ATOM 712 C CA . ASN A 1 90 ? 8.587 -4.759 -4.398 1.00 95.50 90 ASN A CA 1
ATOM 713 C C . ASN A 1 90 ? 8.886 -3.985 -5.678 1.00 95.50 90 ASN A C 1
ATOM 715 O O . ASN A 1 90 ? 8.229 -4.211 -6.691 1.00 95.50 90 ASN A O 1
ATOM 719 N N . ILE A 1 91 ? 9.852 -3.065 -5.619 1.00 96.75 91 ILE A N 1
ATOM 720 C CA . ILE A 1 91 ? 10.249 -2.198 -6.727 1.00 96.75 91 ILE A CA 1
ATOM 721 C C . ILE A 1 91 ? 11.715 -2.468 -7.048 1.00 96.75 91 ILE A C 1
ATOM 723 O O . ILE A 1 91 ? 12.597 -2.078 -6.284 1.00 96.75 91 ILE A O 1
ATOM 727 N N . MET A 1 92 ? 11.960 -3.133 -8.174 1.00 94.25 92 MET A N 1
ATOM 728 C CA . MET A 1 92 ? 13.279 -3.658 -8.528 1.00 94.25 92 MET A CA 1
ATOM 729 C C . MET A 1 92 ? 13.742 -3.173 -9.897 1.00 94.25 92 MET A C 1
ATOM 731 O O . MET A 1 92 ? 12.937 -3.001 -10.812 1.00 94.25 92 MET A O 1
ATOM 735 N N . MET A 1 93 ? 15.056 -3.033 -10.058 1.00 94.50 93 MET A N 1
ATOM 736 C CA . MET A 1 93 ? 15.655 -2.915 -11.382 1.00 94.50 93 MET A CA 1
ATOM 737 C C . MET A 1 93 ? 15.660 -4.288 -12.058 1.00 94.50 93 MET A C 1
ATOM 739 O O . MET A 1 93 ? 16.035 -5.292 -11.447 1.00 94.50 93 MET A O 1
ATOM 743 N N . GLY A 1 94 ? 15.256 -4.342 -13.321 1.00 91.38 94 GLY A N 1
ATOM 744 C CA . GLY A 1 94 ? 15.322 -5.553 -14.120 1.00 91.38 94 GLY A CA 1
ATOM 745 C C . GLY A 1 94 ? 14.505 -5.487 -15.403 1.00 91.38 94 GLY A C 1
ATOM 746 O O . GLY A 1 94 ? 13.805 -4.523 -15.696 1.00 91.38 94 GLY A O 1
ATOM 747 N N . ASN A 1 95 ? 14.572 -6.565 -16.175 1.00 89.94 95 ASN A N 1
ATOM 748 C CA . ASN A 1 95 ? 13.762 -6.732 -17.371 1.00 89.94 95 ASN A CA 1
ATOM 749 C C . ASN A 1 95 ? 12.635 -7.729 -17.084 1.00 89.94 95 ASN A C 1
ATOM 751 O O . ASN A 1 95 ? 12.887 -8.922 -16.938 1.00 89.94 95 ASN A O 1
ATOM 755 N N . SER A 1 96 ? 11.385 -7.263 -17.035 1.00 90.06 96 SER A N 1
ATOM 756 C CA . SER A 1 96 ? 10.232 -8.129 -16.751 1.00 90.06 96 SER A CA 1
ATOM 757 C C . SER A 1 96 ? 9.959 -9.190 -17.823 1.00 90.06 96 SER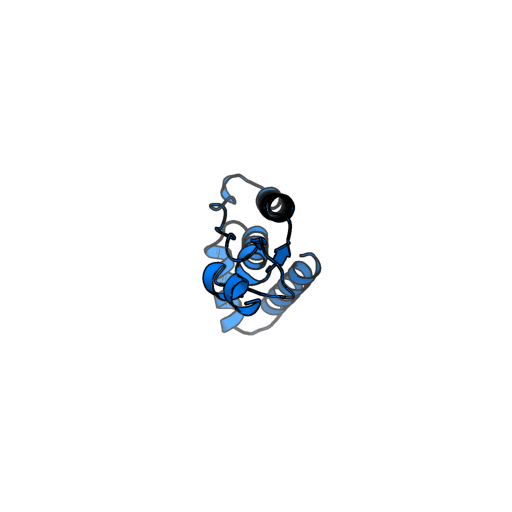 A C 1
ATOM 759 O O . SER A 1 96 ? 9.307 -10.181 -17.513 1.00 90.06 96 SER A O 1
ATOM 761 N N . LEU A 1 97 ? 10.425 -8.998 -19.065 1.00 88.38 97 LEU A N 1
ATOM 762 C CA . LEU A 1 97 ? 10.238 -9.967 -20.155 1.00 88.38 97 LEU A CA 1
ATOM 763 C C . LEU A 1 97 ? 11.177 -11.167 -20.023 1.00 88.38 97 LEU A C 1
ATOM 765 O O . LEU A 1 97 ? 10.816 -12.279 -20.393 1.00 88.38 97 LEU A O 1
ATOM 769 N N . ILE A 1 98 ? 12.383 -10.923 -19.513 1.00 84.12 98 ILE A N 1
ATOM 770 C CA . ILE A 1 98 ? 13.424 -11.940 -19.331 1.00 84.12 98 ILE A CA 1
ATOM 771 C C . ILE A 1 98 ? 13.338 -12.525 -17.913 1.00 84.12 98 ILE A C 1
ATOM 773 O O . ILE A 1 98 ? 13.608 -13.702 -17.699 1.00 84.12 98 ILE A O 1
ATOM 777 N N . GLY A 1 99 ? 12.906 -11.724 -16.937 1.00 75.75 99 GLY A N 1
ATOM 778 C CA . GLY A 1 99 ? 12.889 -12.094 -15.528 1.00 75.75 99 GLY A CA 1
ATOM 779 C C . GLY A 1 99 ? 14.300 -12.196 -14.944 1.00 75.75 99 GLY A C 1
ATOM 780 O O . GLY A 1 99 ? 15.255 -11.607 -15.447 1.00 75.75 99 GLY A O 1
ATOM 781 N N . LEU A 1 100 ? 14.439 -12.962 -13.861 1.00 65.75 100 LEU A N 1
ATOM 782 C CA . LEU A 1 100 ? 15.718 -13.232 -13.196 1.00 65.75 100 LEU A CA 1
ATOM 783 C C . LEU A 1 100 ? 16.484 -14.364 -13.905 1.00 65.75 100 LEU A C 1
ATOM 785 O O . LEU A 1 100 ? 16.841 -15.364 -13.282 1.00 65.75 100 LEU A O 1
ATOM 789 N N . ILE A 1 101 ? 16.722 -14.245 -15.212 1.00 68.00 101 ILE A N 1
ATOM 790 C CA . ILE A 1 101 ? 17.649 -15.157 -15.891 1.00 68.00 101 ILE A CA 1
ATOM 791 C C . ILE A 1 101 ? 19.059 -14.669 -15.581 1.00 68.00 101 ILE A C 1
ATOM 793 O O . ILE A 1 101 ? 19.512 -13.646 -16.088 1.00 68.00 101 ILE A O 1
ATOM 797 N N . ARG A 1 102 ? 19.759 -15.411 -14.722 1.00 60.28 102 ARG A N 1
ATOM 798 C CA . ARG A 1 102 ? 21.205 -15.263 -14.566 1.00 60.28 102 ARG A CA 1
ATOM 799 C C . ARG A 1 102 ? 21.858 -15.930 -15.765 1.00 60.28 102 ARG A C 1
ATOM 801 O O . ARG A 1 102 ? 22.056 -17.142 -15.763 1.00 60.28 102 ARG A O 1
ATOM 808 N N . VAL A 1 103 ? 22.132 -15.151 -16.804 1.00 61.72 103 VAL A N 1
ATOM 809 C CA . VAL A 1 103 ? 23.035 -15.603 -17.858 1.00 61.72 103 VAL A CA 1
ATOM 810 C C . VAL A 1 103 ? 24.422 -15.660 -17.231 1.00 61.72 103 VAL A C 1
ATOM 812 O O . VAL A 1 103 ? 24.929 -14.646 -16.760 1.00 61.72 103 VAL A O 1
ATOM 815 N N . ASN A 1 104 ? 25.001 -16.856 -17.144 1.00 66.62 104 ASN A N 1
ATOM 816 C CA . ASN A 1 104 ? 26.419 -16.971 -16.847 1.00 66.62 104 ASN A CA 1
ATOM 817 C C . ASN A 1 104 ? 27.166 -16.457 -18.084 1.00 66.62 104 ASN A C 1
ATOM 819 O O . ASN A 1 104 ? 27.118 -17.120 -19.119 1.00 66.62 104 ASN A O 1
ATOM 823 N N . GLU A 1 105 ? 27.785 -15.279 -17.978 1.00 64.62 105 GLU A N 1
ATOM 824 C CA . GLU A 1 105 ? 28.518 -14.628 -19.073 1.00 64.62 105 GLU A CA 1
ATOM 825 C C . GLU A 1 105 ? 29.535 -15.590 -19.706 1.00 64.62 105 GLU A C 1
ATOM 827 O O . GLU A 1 105 ? 29.506 -15.783 -20.920 1.00 64.62 105 GLU A O 1
ATOM 832 N N . GLU A 1 106 ? 30.300 -16.332 -18.892 1.00 68.31 106 GLU A N 1
ATOM 833 C CA . GLU A 1 106 ? 31.257 -17.340 -19.380 1.00 68.31 106 GLU A CA 1
ATOM 834 C C . GLU A 1 106 ? 30.575 -18.458 -20.179 1.00 68.31 106 GLU A C 1
ATOM 836 O O . GLU A 1 106 ? 31.121 -18.974 -21.148 1.00 68.31 106 GLU A O 1
ATOM 841 N N . SER A 1 107 ? 29.371 -18.875 -19.786 1.00 64.88 107 SER A N 1
ATOM 842 C CA . SER A 1 107 ? 28.655 -19.946 -20.493 1.00 64.88 107 SER A CA 1
ATOM 843 C C . SER A 1 107 ? 27.981 -19.468 -21.775 1.00 64.88 107 SER A C 1
ATOM 845 O O . SER A 1 107 ? 27.644 -20.307 -22.602 1.00 64.88 107 SER A O 1
ATOM 847 N N . PHE A 1 108 ? 27.747 -18.163 -21.933 1.00 68.81 108 PHE A N 1
ATOM 848 C CA . PHE A 1 108 ? 27.061 -17.590 -23.093 1.00 68.81 108 PHE A CA 1
ATOM 849 C C . PHE A 1 108 ? 28.035 -17.252 -24.225 1.00 68.81 108 PHE A C 1
ATOM 851 O O . PHE A 1 108 ? 27.719 -17.489 -25.389 1.00 68.81 108 PHE A O 1
ATOM 858 N N . GLU A 1 109 ? 29.233 -16.764 -23.891 1.00 65.00 109 GLU A N 1
ATOM 859 C CA . GLU A 1 109 ? 30.286 -16.474 -24.876 1.00 65.00 109 GLU A CA 1
ATOM 860 C C . GLU A 1 109 ? 30.811 -17.750 -25.557 1.00 65.00 109 GLU A C 1
ATOM 862 O O . GLU A 1 109 ? 31.081 -17.748 -26.755 1.00 65.00 109 GLU A O 1
ATOM 867 N N . ASN A 1 110 ? 30.830 -18.875 -24.836 1.00 68.00 110 ASN A N 1
ATOM 868 C CA . ASN A 1 110 ? 31.291 -20.174 -25.343 1.00 68.00 110 ASN A CA 1
ATOM 869 C C . ASN A 1 110 ? 30.295 -20.905 -26.272 1.00 68.00 110 ASN A C 1
ATOM 871 O O . ASN A 1 110 ? 30.591 -22.002 -26.733 1.00 68.00 110 ASN A O 1
ATOM 875 N N . VAL A 1 111 ? 29.103 -20.356 -26.540 1.00 64.44 111 VAL A N 1
ATOM 876 C CA . VAL A 1 111 ? 28.116 -20.979 -27.457 1.00 64.44 111 VAL A CA 1
ATOM 877 C C . VAL A 1 111 ? 28.383 -20.596 -28.924 1.00 64.44 111 VAL A C 1
ATOM 879 O O . VAL A 1 111 ? 27.754 -21.136 -29.832 1.00 64.44 111 VAL A O 1
ATOM 882 N N . GLY A 1 112 ? 29.300 -19.650 -29.160 1.00 61.72 112 GLY A N 1
ATOM 883 C CA . GLY A 1 112 ? 29.645 -19.126 -30.483 1.00 61.72 112 GLY A CA 1
ATOM 884 C C . GLY A 1 112 ? 30.928 -19.676 -31.118 1.00 61.72 112 GLY A C 1
ATOM 885 O O . GLY A 1 112 ? 31.237 -19.244 -32.230 1.00 61.72 112 GLY A O 1
ATOM 886 N N . GLU A 1 113 ? 31.652 -20.586 -30.454 1.00 48.91 113 GLU A N 1
ATOM 887 C CA . GLU A 1 113 ? 32.818 -21.307 -31.008 1.00 48.91 113 GLU A CA 1
ATOM 888 C C . GLU A 1 113 ? 32.489 -22.758 -31.389 1.00 48.91 113 GLU A C 1
ATOM 890 O O . GLU A 1 113 ? 31.767 -23.440 -30.625 1.00 48.91 113 GLU A O 1
#

pLDDT: mean 89.36, std 10.38, range [48.91, 98.12]